Protein AF-A0A0U2ZSQ5-F1 (afdb_monomer_lite)

pLDDT: mean 96.73, std 3.23, range [72.88, 98.19]

Secondary structure (DSSP, 8-state):
--------STTHHHHHHHHHHHHHTT--HHHHHHS---SS-TTHHHHHHHHHHTT--S--

Sequence (60 aa):
RVLGVHIIGREAGEMIHEACVLMEFGGSAEDLARTCHAHPTRSEAIKEAALAVGKRAIHM

Radius of gyration: 10.71 Å; chains: 1; bounding box: 21×21×26 Å

Structure (mmCIF, N/CA/C/O backbone):
data_AF-A0A0U2ZSQ5-F1
#
_entry.id   AF-A0A0U2ZSQ5-F1
#
loop_
_atom_site.group_PDB
_atom_site.id
_atom_site.type_symbol
_atom_site.label_atom_id
_atom_site.label_alt_id
_atom_site.label_comp_id
_atom_site.label_asym_id
_atom_site.label_entity_id
_atom_site.label_seq_id
_atom_site.pdbx_PDB_ins_code
_atom_site.Cartn_x
_atom_site.Cartn_y
_atom_site.Cartn_z
_atom_site.occupancy
_atom_site.B_iso_or_equiv
_atom_site.auth_seq_id
_atom_site.auth_comp_id
_atom_site.auth_asym_id
_atom_site.auth_atom_id
_atom_site.pdbx_PDB_model_num
ATOM 1 N N . ARG A 1 1 ? -6.857 -0.041 10.245 1.00 92.12 1 ARG A N 1
ATOM 2 C CA . ARG A 1 1 ? -5.876 -1.135 10.061 1.00 92.12 1 ARG A CA 1
ATOM 3 C C . ARG A 1 1 ? -5.991 -1.658 8.638 1.00 92.12 1 ARG A C 1
ATOM 5 O O . ARG A 1 1 ? -7.117 -1.898 8.213 1.00 92.12 1 ARG A O 1
ATOM 12 N N . VAL A 1 2 ? -4.881 -1.792 7.915 1.00 97.38 2 VAL A N 1
ATOM 13 C CA . VAL A 1 2 ? -4.858 -2.439 6.592 1.00 97.38 2 VAL A CA 1
ATOM 14 C C . VAL A 1 2 ? -5.050 -3.947 6.767 1.00 97.38 2 VAL A C 1
ATOM 16 O O . VAL A 1 2 ? -4.480 -4.541 7.677 1.00 97.38 2 VAL A O 1
ATOM 19 N N . LEU A 1 3 ? -5.910 -4.549 5.944 1.00 97.50 3 LEU A N 1
ATOM 20 C CA . LEU A 1 3 ? -6.216 -5.987 5.997 1.00 97.50 3 LEU A CA 1
ATOM 21 C C . LEU A 1 3 ? -5.575 -6.774 4.850 1.00 97.50 3 LEU A C 1
ATOM 23 O O . LEU A 1 3 ? -5.397 -7.981 4.960 1.00 97.50 3 LEU A O 1
ATOM 27 N N . GLY A 1 4 ? -5.230 -6.089 3.766 1.00 97.56 4 GLY A N 1
ATOM 28 C CA . GLY A 1 4 ? -4.593 -6.661 2.593 1.00 97.56 4 GLY A CA 1
ATOM 29 C C . GLY A 1 4 ? -4.398 -5.589 1.531 1.00 97.56 4 GLY A C 1
ATOM 30 O O . GLY A 1 4 ? -5.091 -4.568 1.535 1.00 97.56 4 GLY A O 1
ATOM 31 N N . VAL A 1 5 ? -3.444 -5.829 0.636 1.00 97.88 5 VAL A N 1
ATOM 32 C CA . VAL A 1 5 ? -3.156 -4.990 -0.528 1.00 97.88 5 VAL A CA 1
ATOM 33 C C . VAL A 1 5 ? -2.964 -5.911 -1.725 1.00 97.88 5 VAL A C 1
ATOM 35 O O . VAL A 1 5 ? -2.314 -6.949 -1.623 1.00 97.88 5 VAL A O 1
ATOM 38 N N . HIS A 1 6 ? -3.550 -5.535 -2.858 1.00 97.81 6 HIS A N 1
ATOM 39 C CA . HIS A 1 6 ? -3.457 -6.283 -4.105 1.00 97.81 6 HIS A CA 1
ATOM 40 C C . HIS A 1 6 ? -3.032 -5.327 -5.211 1.00 97.81 6 HIS A C 1
ATOM 42 O O . HIS A 1 6 ? -3.623 -4.260 -5.369 1.00 97.81 6 HIS A O 1
ATOM 48 N N . ILE A 1 7 ? -2.005 -5.709 -5.968 1.00 98.06 7 ILE A N 1
ATOM 49 C CA . ILE A 1 7 ? -1.438 -4.884 -7.033 1.00 98.06 7 ILE A CA 1
ATOM 50 C C . ILE A 1 7 ? -1.350 -5.731 -8.299 1.00 98.06 7 ILE A C 1
ATOM 52 O O . ILE A 1 7 ? -0.828 -6.844 -8.276 1.00 98.06 7 ILE A O 1
ATOM 56 N N . ILE A 1 8 ? -1.838 -5.182 -9.411 1.00 97.94 8 ILE A 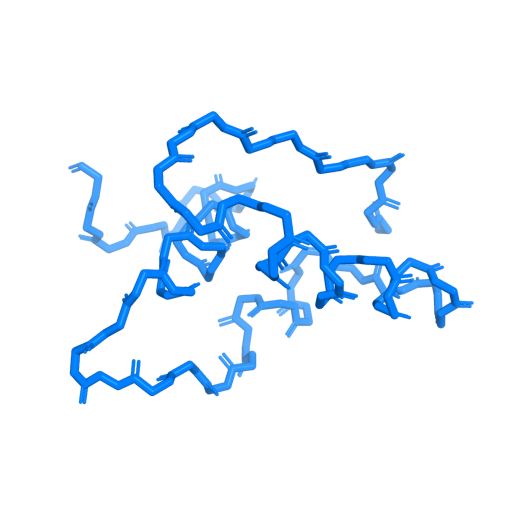N 1
ATOM 57 C CA . ILE A 1 8 ? -1.658 -5.729 -10.755 1.00 97.94 8 ILE A CA 1
ATOM 58 C C . ILE A 1 8 ? -0.998 -4.664 -11.630 1.00 97.94 8 ILE A C 1
ATOM 60 O O . ILE A 1 8 ? -1.508 -3.556 -11.770 1.00 97.94 8 ILE A O 1
ATOM 64 N N . GLY A 1 9 ? 0.164 -4.981 -12.199 1.00 96.31 9 GLY A N 1
ATOM 65 C CA . GLY A 1 9 ? 0.915 -4.044 -13.029 1.00 96.31 9 GLY A CA 1
ATOM 66 C C . GLY A 1 9 ? 2.420 -4.289 -13.011 1.00 96.31 9 GLY A C 1
ATOM 67 O O . GLY A 1 9 ? 2.914 -5.236 -12.398 1.00 96.31 9 GLY A O 1
ATOM 68 N N . ARG A 1 10 ? 3.159 -3.416 -13.702 1.00 96.38 10 ARG A N 1
ATOM 69 C CA . ARG A 1 10 ? 4.629 -3.421 -13.685 1.00 96.38 10 ARG A CA 1
ATOM 70 C C . ARG A 1 10 ? 5.133 -3.081 -12.281 1.00 96.38 10 ARG A C 1
ATOM 72 O O . ARG A 1 10 ? 4.534 -2.240 -11.620 1.00 96.38 10 ARG A O 1
ATOM 79 N N . GLU A 1 11 ? 6.217 -3.734 -11.862 1.00 96.75 11 GLU A N 1
ATOM 80 C CA . GLU A 1 11 ? 6.891 -3.514 -10.564 1.00 96.75 11 GLU A CA 1
ATOM 81 C C . GLU A 1 11 ? 6.017 -3.838 -9.332 1.00 96.75 11 GLU A C 1
ATOM 83 O O . GLU A 1 11 ? 6.374 -3.510 -8.204 1.00 96.75 11 GLU A O 1
ATOM 88 N N . ALA A 1 12 ? 4.893 -4.550 -9.509 1.00 97.62 12 ALA A N 1
ATOM 89 C CA . ALA A 1 12 ? 4.000 -4.933 -8.410 1.00 97.62 12 ALA A CA 1
ATOM 90 C C . ALA A 1 12 ? 4.719 -5.722 -7.301 1.00 97.62 12 ALA A C 1
ATOM 92 O O . ALA A 1 12 ? 4.448 -5.504 -6.124 1.00 97.62 12 ALA A O 1
ATOM 93 N N . GLY A 1 13 ? 5.657 -6.600 -7.673 1.00 96.56 13 GLY A N 1
ATOM 94 C CA . GLY A 1 13 ? 6.449 -7.383 -6.721 1.00 96.56 13 GLY A CA 1
ATOM 95 C C . GLY A 1 13 ? 7.411 -6.550 -5.867 1.00 96.56 13 GLY A C 1
ATOM 96 O O . GLY A 1 13 ? 7.733 -6.962 -4.760 1.00 96.56 13 GLY A O 1
ATOM 97 N N . GLU A 1 14 ? 7.835 -5.377 -6.342 1.00 96.69 14 GLU A N 1
ATOM 98 C CA . GLU A 1 14 ? 8.677 -4.459 -5.565 1.00 96.69 14 GLU A CA 1
ATOM 99 C C . GLU A 1 14 ? 7.810 -3.563 -4.678 1.00 96.69 14 GLU A C 1
ATOM 101 O O . GLU A 1 14 ? 8.055 -3.433 -3.482 1.00 96.69 14 GLU A O 1
ATOM 106 N N . MET A 1 15 ? 6.734 -3.007 -5.241 1.00 96.88 15 MET A N 1
ATOM 107 C CA . MET A 1 15 ? 5.830 -2.104 -4.525 1.00 96.88 15 MET A CA 1
ATOM 108 C C . MET A 1 15 ? 5.056 -2.791 -3.391 1.00 96.88 15 MET A C 1
ATOM 110 O O . MET A 1 15 ? 4.799 -2.172 -2.361 1.00 96.88 15 MET A O 1
ATOM 114 N N . ILE A 1 16 ? 4.708 -4.078 -3.531 1.00 97.81 16 ILE A N 1
ATOM 115 C CA . ILE A 1 16 ? 3.979 -4.815 -2.484 1.00 97.81 16 ILE A CA 1
ATOM 116 C C . ILE A 1 16 ? 4.759 -4.885 -1.161 1.00 97.81 16 ILE A C 1
ATOM 118 O O . ILE A 1 16 ? 4.153 -5.031 -0.101 1.00 97.81 16 ILE A O 1
ATOM 122 N N . HIS A 1 17 ? 6.089 -4.739 -1.199 1.00 97.38 17 HIS A N 1
ATOM 123 C CA . HIS A 1 17 ? 6.931 -4.760 -0.006 1.00 97.38 17 HIS A CA 1
ATOM 124 C C . HIS A 1 17 ? 6.563 -3.656 0.998 1.00 97.38 17 HIS A C 1
ATOM 126 O O . HIS A 1 17 ? 6.522 -3.923 2.198 1.00 97.38 17 HIS A O 1
ATOM 132 N N . GLU A 1 18 ? 6.226 -2.452 0.526 1.00 97.50 18 GLU 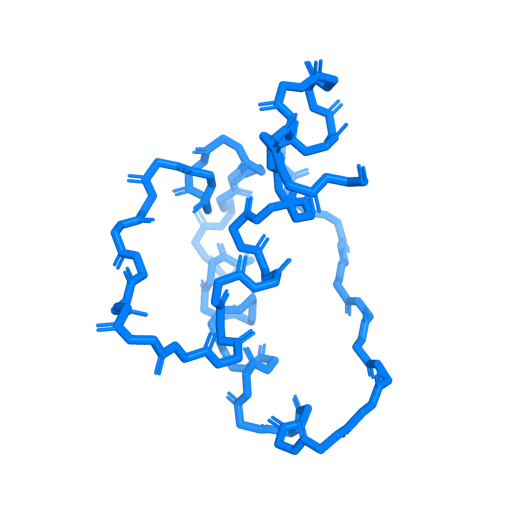A N 1
ATOM 133 C CA . GLU A 1 18 ? 5.795 -1.340 1.384 1.00 97.50 18 GLU A CA 1
ATOM 134 C C . GLU A 1 18 ? 4.554 -1.716 2.209 1.00 97.50 18 GLU A C 1
ATOM 136 O O . GLU A 1 18 ? 4.514 -1.516 3.425 1.00 97.50 18 GLU A O 1
ATOM 141 N N . ALA A 1 19 ? 3.563 -2.332 1.560 1.00 97.38 19 ALA A N 1
ATOM 142 C CA . ALA A 1 19 ? 2.347 -2.796 2.216 1.00 97.38 19 ALA A CA 1
ATOM 143 C C . ALA A 1 19 ? 2.624 -3.919 3.227 1.00 97.38 19 ALA A C 1
ATOM 145 O O . ALA A 1 19 ? 2.031 -3.921 4.307 1.00 97.38 19 ALA A O 1
ATOM 146 N N . CYS A 1 20 ? 3.536 -4.845 2.909 1.00 97.81 20 CYS A N 1
ATOM 147 C CA . CYS A 1 20 ? 3.946 -5.904 3.833 1.00 97.81 20 CYS A CA 1
ATOM 148 C C . CYS A 1 20 ? 4.556 -5.325 5.115 1.00 97.81 20 CYS A C 1
ATOM 150 O O . CYS A 1 20 ? 4.141 -5.704 6.209 1.00 97.81 20 CYS A O 1
ATOM 152 N N . VAL A 1 21 ? 5.496 -4.380 4.987 1.00 97.75 21 VAL A N 1
ATOM 153 C CA . VAL A 1 21 ? 6.125 -3.718 6.141 1.00 97.75 21 VAL A CA 1
ATOM 154 C C . VAL A 1 21 ? 5.074 -2.977 6.961 1.00 97.75 21 VAL A C 1
ATOM 156 O O . VAL A 1 21 ? 4.991 -3.169 8.169 1.00 97.75 21 VAL A O 1
ATOM 159 N N . LEU A 1 22 ? 4.211 -2.188 6.321 1.00 98.00 22 LEU A N 1
ATOM 160 C CA . LEU A 1 22 ? 3.141 -1.473 7.016 1.00 98.00 22 LEU A CA 1
ATOM 161 C C . LEU A 1 22 ? 2.225 -2.417 7.816 1.00 98.00 22 LEU A C 1
ATOM 163 O O . LEU A 1 22 ? 1.873 -2.119 8.960 1.00 98.00 22 LEU A O 1
ATOM 167 N N . MET A 1 23 ? 1.816 -3.540 7.217 1.00 97.56 23 MET A N 1
ATOM 168 C CA . MET A 1 23 ? 0.932 -4.514 7.860 1.00 97.56 23 MET A CA 1
ATOM 169 C C . MET A 1 23 ? 1.594 -5.203 9.059 1.00 97.56 23 MET A C 1
ATOM 171 O O . MET A 1 23 ? 0.902 -5.425 10.053 1.00 97.56 23 MET A O 1
ATOM 175 N N . GLU A 1 24 ? 2.903 -5.465 9.010 1.00 98.12 24 GLU A N 1
ATOM 176 C CA . GLU A 1 24 ? 3.676 -6.006 10.141 1.00 98.12 24 GLU A CA 1
ATOM 177 C C . GLU A 1 24 ? 3.632 -5.068 11.359 1.00 98.12 24 GLU A C 1
ATOM 179 O O . GLU A 1 24 ? 3.446 -5.505 12.492 1.00 98.12 24 GLU A O 1
ATOM 184 N N . PHE A 1 25 ? 3.689 -3.753 11.124 1.00 97.12 25 PHE A N 1
ATOM 185 C CA . PHE A 1 25 ? 3.532 -2.738 12.173 1.00 97.12 25 PHE A CA 1
ATOM 186 C C . PHE A 1 25 ? 2.064 -2.431 12.524 1.00 97.12 25 PHE A C 1
ATOM 188 O O . PHE A 1 25 ? 1.787 -1.525 13.311 1.00 97.12 25 PHE A O 1
ATOM 195 N N . GLY A 1 26 ? 1.098 -3.162 11.956 1.00 96.94 26 GLY A N 1
ATOM 196 C CA . GLY A 1 26 ? -0.329 -2.953 12.208 1.00 96.94 26 GLY A CA 1
ATOM 197 C C . GLY A 1 26 ? -0.875 -1.626 11.667 1.00 96.94 26 GLY A C 1
ATOM 198 O O . GLY A 1 26 ? -1.916 -1.157 12.141 1.00 96.94 26 GLY A O 1
ATOM 199 N N . GLY A 1 27 ? -0.200 -1.028 10.682 1.00 97.75 27 GLY A N 1
ATOM 200 C CA . GLY A 1 27 ? -0.523 0.291 10.151 1.00 97.75 27 GLY A CA 1
ATOM 201 C C . GLY A 1 27 ? -1.916 0.398 9.522 1.00 97.75 27 GLY A C 1
ATOM 202 O O . GLY A 1 27 ? -2.602 -0.574 9.171 1.00 97.75 27 GLY A O 1
ATOM 203 N N . SER A 1 28 ? -2.386 1.632 9.415 1.00 98.00 28 SER A N 1
ATOM 204 C CA . SER A 1 28 ? -3.660 2.012 8.821 1.00 98.00 28 SER A CA 1
ATOM 205 C C . SER A 1 28 ? -3.487 2.525 7.388 1.00 98.00 28 SER A C 1
ATOM 207 O O . SER A 1 28 ? -2.394 2.874 6.959 1.00 98.00 28 SER A O 1
ATOM 209 N N . ALA A 1 29 ? -4.589 2.597 6.635 1.00 97.56 29 ALA A N 1
ATOM 210 C CA . ALA A 1 29 ? -4.566 3.218 5.311 1.00 97.56 29 ALA A CA 1
ATOM 211 C C . ALA A 1 29 ? -4.208 4.717 5.388 1.00 97.56 29 ALA A C 1
ATOM 213 O O . ALA A 1 29 ? -3.619 5.256 4.462 1.00 97.56 29 ALA A O 1
ATOM 214 N N . GLU A 1 30 ? -4.502 5.390 6.505 1.00 97.75 30 GLU A N 1
ATOM 215 C CA . GLU A 1 30 ? -4.105 6.789 6.695 1.00 97.75 30 GLU A CA 1
ATOM 216 C C . GLU A 1 30 ? -2.578 6.937 6.781 1.00 97.75 30 GLU A C 1
ATOM 218 O O . GLU A 1 30 ? -2.038 7.925 6.291 1.00 97.75 30 GLU A O 1
ATOM 223 N N . ASP A 1 31 ? -1.875 5.951 7.344 1.00 97.75 31 ASP A N 1
ATOM 224 C CA . ASP A 1 31 ? -0.413 5.982 7.461 1.00 97.75 31 ASP A CA 1
ATOM 225 C C . ASP A 1 31 ? 0.256 5.898 6.077 1.00 97.75 31 ASP A C 1
ATOM 227 O O . ASP A 1 31 ? 1.154 6.687 5.777 1.00 97.75 31 ASP A O 1
ATOM 231 N N . LEU A 1 32 ? -0.245 5.033 5.182 1.00 96.75 32 LEU A N 1
ATOM 232 C CA . LEU A 1 32 ? 0.179 4.999 3.770 1.00 96.75 32 LEU A CA 1
ATOM 233 C C . LEU A 1 32 ? -0.144 6.307 3.044 1.00 96.75 32 LEU A C 1
ATOM 235 O O . LEU A 1 32 ? 0.704 6.866 2.354 1.00 96.75 32 LEU A O 1
ATOM 239 N N . ALA A 1 33 ? -1.362 6.822 3.223 1.00 97.31 33 ALA A N 1
ATOM 240 C CA . ALA A 1 33 ? -1.808 8.053 2.578 1.00 97.31 33 ALA A CA 1
ATOM 241 C C . ALA A 1 33 ? -0.955 9.274 2.971 1.00 97.31 33 ALA A C 1
ATOM 243 O O . ALA A 1 33 ? -0.720 10.168 2.153 1.00 97.31 33 ALA A O 1
ATOM 244 N N . ARG A 1 34 ? -0.487 9.318 4.225 1.00 96.31 34 ARG A N 1
ATOM 245 C CA . ARG A 1 34 ? 0.375 10.387 4.752 1.00 96.31 34 ARG A CA 1
ATOM 246 C C . ARG A 1 34 ? 1.854 10.190 4.452 1.00 96.31 34 ARG A C 1
ATOM 248 O O . ARG A 1 34 ? 2.609 11.155 4.551 1.00 96.31 34 ARG A O 1
ATOM 255 N N . THR A 1 35 ? 2.270 8.985 4.080 1.00 97.00 35 THR A N 1
ATOM 256 C CA . THR A 1 35 ? 3.660 8.705 3.727 1.00 97.00 35 THR A CA 1
ATOM 257 C C . THR A 1 35 ? 4.016 9.407 2.415 1.00 97.00 35 THR A C 1
ATOM 259 O O . THR A 1 35 ? 3.289 9.348 1.418 1.00 97.00 35 THR A O 1
ATOM 262 N N . CYS A 1 36 ? 5.145 10.117 2.406 1.00 97.19 36 CYS A N 1
ATOM 263 C CA . CYS A 1 36 ? 5.636 10.786 1.207 1.00 97.19 36 CYS A CA 1
ATOM 264 C C . CYS A 1 36 ? 6.170 9.755 0.216 1.00 97.19 36 CYS A C 1
ATOM 266 O O . CYS A 1 36 ? 7.197 9.127 0.452 1.00 97.19 36 CYS A O 1
ATOM 268 N N . HIS A 1 37 ? 5.481 9.633 -0.911 1.00 97.25 37 HIS A N 1
ATOM 269 C CA . HIS A 1 37 ? 5.934 8.853 -2.050 1.00 97.25 37 HIS A CA 1
ATOM 270 C C . HIS A 1 37 ? 6.684 9.772 -3.012 1.00 97.25 37 HIS A C 1
ATOM 272 O O . HIS A 1 37 ? 6.301 10.931 -3.195 1.00 97.25 37 HIS A O 1
ATOM 278 N N . ALA A 1 38 ? 7.777 9.276 -3.586 1.00 97.38 38 ALA A N 1
ATOM 279 C CA . ALA A 1 38 ? 8.567 10.044 -4.537 1.00 97.38 38 ALA A CA 1
ATOM 280 C C . ALA A 1 38 ? 7.762 10.312 -5.817 1.00 97.38 38 ALA A C 1
ATOM 282 O O . ALA A 1 38 ? 7.062 9.428 -6.305 1.00 97.38 38 ALA A O 1
ATOM 283 N N . HIS A 1 39 ? 7.913 11.511 -6.380 1.00 96.31 39 HIS A N 1
ATOM 284 C CA . HIS A 1 39 ? 7.287 11.897 -7.641 1.00 96.31 39 HIS A CA 1
ATOM 285 C C . HIS A 1 39 ? 8.360 12.135 -8.718 1.00 96.31 39 HIS A C 1
ATOM 287 O O . HIS A 1 39 ? 9.323 12.855 -8.429 1.00 96.31 39 HIS A O 1
ATOM 293 N N . PRO A 1 40 ? 8.225 11.602 -9.951 1.00 96.25 40 PRO A N 1
ATOM 294 C CA . PRO A 1 40 ? 7.169 10.706 -10.437 1.00 96.25 40 PRO A CA 1
ATOM 295 C C . PRO A 1 40 ? 7.530 9.217 -10.263 1.00 96.25 40 PRO A C 1
ATOM 297 O O . PRO A 1 40 ? 8.537 8.757 -10.807 1.00 96.25 40 PRO A O 1
ATOM 300 N N . THR A 1 41 ? 6.714 8.431 -9.552 1.00 96.62 41 THR A N 1
ATOM 301 C CA . THR A 1 41 ? 6.923 6.976 -9.389 1.00 96.62 41 THR A CA 1
ATOM 302 C C . THR A 1 41 ? 5.618 6.176 -9.362 1.00 96.62 41 THR A C 1
ATOM 304 O O . THR A 1 41 ? 4.534 6.703 -9.134 1.00 96.62 41 THR A O 1
ATOM 307 N N . ARG A 1 42 ? 5.703 4.853 -9.575 1.00 95.88 42 ARG A N 1
ATOM 308 C CA . ARG A 1 42 ? 4.522 3.975 -9.482 1.00 95.88 42 ARG A CA 1
ATOM 309 C C . ARG A 1 42 ? 3.994 3.806 -8.063 1.00 95.88 42 ARG A C 1
ATOM 311 O O . ARG A 1 42 ? 2.810 3.514 -7.915 1.00 95.88 42 ARG A O 1
ATOM 318 N N . SER A 1 43 ? 4.831 3.983 -7.040 1.00 96.25 43 SER A N 1
ATOM 319 C CA . SER A 1 43 ? 4.389 3.834 -5.654 1.00 96.25 43 SER A CA 1
ATOM 320 C C . SER A 1 43 ? 3.367 4.911 -5.275 1.00 96.25 43 SER A C 1
ATOM 322 O O . SER A 1 43 ? 2.524 4.666 -4.420 1.00 96.25 43 SER A O 1
ATOM 324 N N . GLU A 1 44 ? 3.312 6.043 -5.987 1.00 97.69 44 GLU A N 1
ATOM 325 C CA . GLU A 1 44 ? 2.227 7.027 -5.847 1.00 97.69 44 GLU A CA 1
ATOM 326 C C . GLU A 1 44 ? 0.828 6.397 -5.999 1.00 97.69 44 GLU A C 1
ATOM 328 O O . GLU A 1 44 ? -0.116 6.842 -5.350 1.00 97.69 44 GLU A O 1
ATOM 333 N N . ALA A 1 45 ? 0.685 5.308 -6.766 1.00 97.06 45 ALA A N 1
ATOM 334 C CA . ALA A 1 45 ? -0.574 4.571 -6.862 1.00 97.06 45 ALA A CA 1
ATOM 335 C C . ALA A 1 45 ? -0.997 3.926 -5.527 1.00 97.06 45 ALA A C 1
ATOM 337 O O . ALA A 1 45 ? -2.192 3.859 -5.239 1.00 97.06 45 ALA A O 1
ATOM 338 N N . ILE A 1 46 ? -0.048 3.484 -4.690 1.00 97.31 46 ILE A N 1
ATOM 339 C CA . ILE A 1 46 ? -0.334 2.975 -3.338 1.00 97.31 46 ILE A CA 1
ATOM 340 C C . ILE A 1 46 ? -0.858 4.112 -2.461 1.00 97.31 46 ILE A C 1
ATOM 342 O O . ILE A 1 46 ? -1.882 3.947 -1.793 1.00 97.31 46 ILE A O 1
ATOM 346 N N . LYS A 1 47 ? -0.211 5.284 -2.506 1.00 97.56 47 LYS A N 1
ATOM 347 C CA . LYS A 1 47 ? -0.667 6.485 -1.793 1.00 97.56 47 LYS A CA 1
ATOM 348 C C . LYS A 1 47 ? -2.093 6.876 -2.172 1.00 97.56 47 LYS A C 1
ATOM 350 O O . LYS A 1 47 ? -2.923 7.101 -1.292 1.00 97.56 47 LYS A O 1
ATOM 355 N N . GLU A 1 48 ? -2.393 6.947 -3.467 1.00 97.88 48 GLU A N 1
ATOM 356 C CA . GLU A 1 48 ? -3.730 7.302 -3.955 1.00 97.88 48 GLU A CA 1
ATOM 357 C C . GLU A 1 48 ? -4.768 6.234 -3.580 1.00 97.88 48 GLU A C 1
ATOM 359 O O . GLU A 1 48 ? -5.855 6.575 -3.112 1.00 97.88 48 GLU A O 1
ATOM 364 N N . ALA A 1 49 ? -4.427 4.942 -3.668 1.00 97.69 49 ALA A N 1
ATOM 365 C CA . ALA A 1 49 ? -5.301 3.861 -3.210 1.00 97.69 49 ALA A CA 1
ATOM 366 C C . ALA A 1 49 ? -5.601 3.963 -1.704 1.00 97.69 49 ALA A C 1
ATOM 368 O O . ALA A 1 49 ? -6.737 3.758 -1.270 1.00 97.69 49 ALA A O 1
ATOM 369 N N . ALA A 1 50 ? -4.605 4.3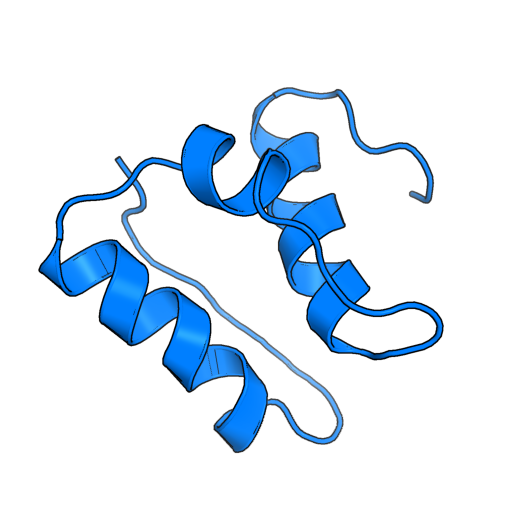38 -0.901 1.00 97.75 50 ALA A N 1
ATOM 370 C CA . ALA A 1 50 ? -4.764 4.558 0.528 1.00 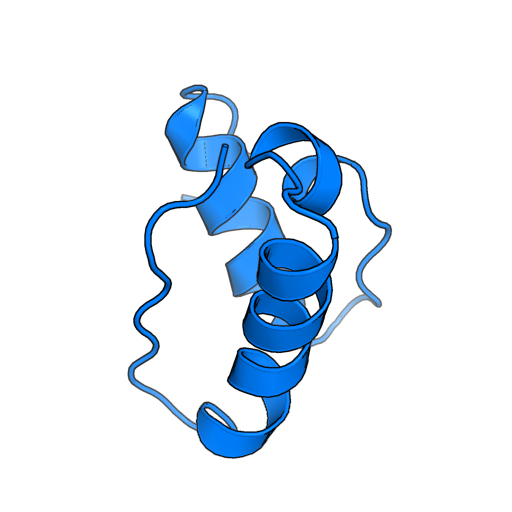97.75 50 ALA A CA 1
ATOM 371 C C . ALA A 1 50 ? -5.655 5.780 0.834 1.00 97.75 50 ALA A C 1
ATOM 373 O O . ALA A 1 50 ? -6.558 5.693 1.672 1.00 97.75 50 ALA A O 1
ATOM 374 N N . LEU A 1 51 ? -5.485 6.889 0.103 1.00 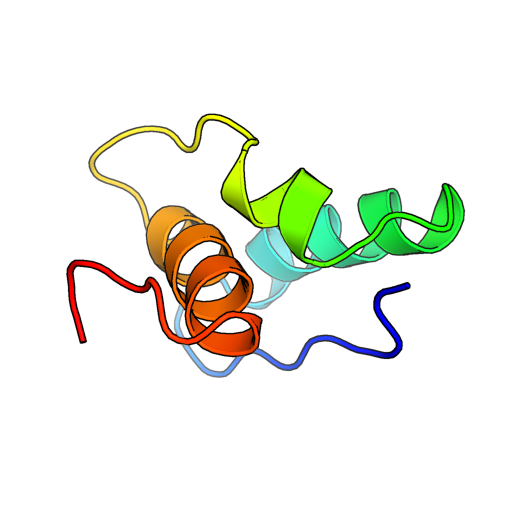97.94 51 LEU A N 1
ATOM 375 C CA . LEU A 1 51 ? -6.372 8.060 0.165 1.00 97.94 51 LEU A CA 1
ATOM 376 C C . LEU A 1 51 ? -7.812 7.726 -0.267 1.00 97.94 51 LEU A C 1
ATOM 378 O O . LEU A 1 51 ? -8.774 8.249 0.312 1.00 97.94 51 LEU A O 1
ATOM 382 N N . ALA A 1 52 ? -7.980 6.835 -1.248 1.00 98.19 52 ALA A N 1
ATOM 383 C CA . ALA A 1 52 ? -9.280 6.414 -1.766 1.00 98.19 52 ALA A CA 1
ATOM 384 C C . ALA A 1 52 ? -10.125 5.668 -0.720 1.00 98.19 52 ALA A C 1
ATOM 386 O O . ALA A 1 52 ? -11.346 5.834 -0.711 1.00 98.19 52 ALA A O 1
ATOM 387 N N . VAL A 1 53 ? -9.506 4.950 0.231 1.00 97.56 53 VAL A N 1
ATOM 388 C CA . VAL A 1 53 ? -10.215 4.344 1.382 1.00 97.56 53 VAL A CA 1
ATOM 389 C C . VAL A 1 53 ? -11.020 5.400 2.148 1.00 97.56 53 VAL A C 1
ATOM 391 O O . VAL A 1 53 ? -12.138 5.144 2.593 1.00 97.56 53 VAL A O 1
ATOM 394 N N . GLY A 1 54 ? -10.472 6.613 2.264 1.00 95.94 54 GLY A N 1
ATO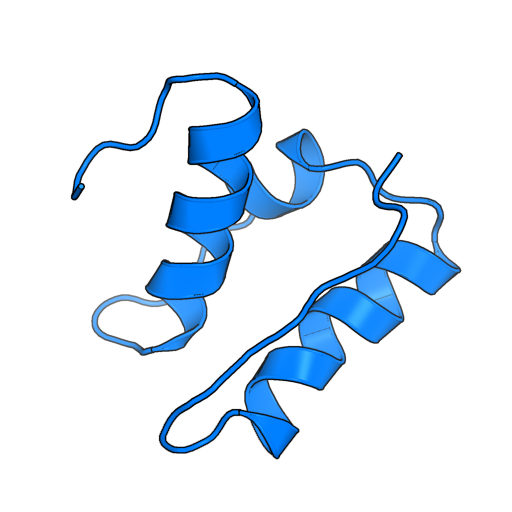M 395 C CA . GLY A 1 54 ? -11.116 7.760 2.897 1.00 95.94 54 GLY A CA 1
ATOM 396 C C . GLY A 1 54 ? -11.850 8.700 1.938 1.00 95.94 54 GLY A C 1
ATOM 397 O O . GLY A 1 54 ? -12.187 9.798 2.370 1.00 95.94 54 GLY A O 1
ATOM 398 N N . LYS A 1 55 ? -12.064 8.323 0.667 1.00 96.25 55 LYS A N 1
ATOM 399 C CA . LYS A 1 55 ? -12.671 9.162 -0.391 1.00 96.25 55 LYS A CA 1
ATOM 400 C C . LYS A 1 55 ? -11.965 10.512 -0.607 1.00 96.25 55 LYS A C 1
ATOM 402 O O . LYS A 1 55 ? -12.615 11.516 -0.882 1.00 96.25 55 LYS A O 1
ATOM 407 N N . ARG A 1 56 ? -10.638 10.541 -0.448 1.00 96.31 56 ARG A N 1
ATOM 408 C CA . ARG A 1 56 ? -9.795 11.751 -0.546 1.00 96.31 56 ARG A CA 1
ATOM 409 C C . ARG A 1 56 ? -8.678 11.624 -1.587 1.00 96.31 56 ARG A C 1
ATOM 411 O O . ARG A 1 56 ? -7.706 12.367 -1.524 1.00 96.31 56 ARG A O 1
ATOM 418 N N . ALA A 1 57 ? -8.785 10.657 -2.494 1.00 96.75 57 ALA A N 1
ATOM 419 C CA . ALA A 1 57 ? -7.837 10.526 -3.594 1.00 96.75 57 ALA A CA 1
ATOM 420 C C . ALA A 1 57 ? -7.915 11.756 -4.510 1.00 96.75 57 ALA A C 1
ATOM 422 O O . ALA A 1 57 ? -8.995 12.315 -4.714 1.00 96.75 57 ALA A O 1
ATOM 423 N N . ILE A 1 58 ? -6.762 12.188 -5.011 1.00 97.25 58 ILE A N 1
ATOM 424 C CA . ILE A 1 58 ? -6.604 13.430 -5.777 1.00 97.25 58 ILE A CA 1
ATOM 425 C C . ILE A 1 58 ? -6.586 13.126 -7.278 1.00 97.25 58 ILE A C 1
ATOM 427 O O . ILE A 1 58 ? -7.075 13.925 -8.072 1.00 97.25 58 ILE A O 1
ATOM 431 N N . HIS A 1 59 ? -6.060 11.961 -7.659 1.00 95.88 59 HIS A N 1
ATOM 432 C CA . HIS A 1 59 ? -5.770 11.611 -9.051 1.00 95.88 59 HIS A CA 1
ATOM 433 C C . HIS A 1 59 ? -6.536 10.361 -9.534 1.00 95.88 59 HIS A C 1
ATOM 435 O O . HIS A 1 59 ? -5.939 9.495 -10.174 1.00 95.88 59 HIS A O 1
ATOM 441 N N . MET A 1 60 ? -7.835 10.246 -9.210 1.00 72.88 60 MET A N 1
ATOM 442 C CA . MET A 1 60 ? -8.712 9.153 -9.690 1.00 72.88 60 MET A CA 1
ATOM 443 C C . MET A 1 60 ? -9.423 9.465 -11.002 1.00 72.88 60 MET A C 1
ATOM 445 O O . MET A 1 60 ? -9.880 10.618 -11.164 1.00 72.88 60 MET A O 1
#

Foldseek 3Di:
DDPDDDDDDPCRVVLVVVVVVCVVVVHALVVLLPDDDDPPDPNVVSNQVSCVVVPRRDPD